Protein AF-A0A0X8X844-F1 (afdb_monomer)

Mean predicted aligned error: 11.06 Å

Organism: Halorhodospira halochloris (NCBI:txid1052)

Foldseek 3Di:
DDDDDDDDDDDDDPVNVVVVVVVVVVVVVVVVVVVVVPPDCVLVVLLVVVVVVVLVVLVQQLVVQQPDDDDWKWKKKAFDPDDQQWGQWIWIATPPPRPHTSDIDGHDPWTKGWHPQVNMWTQHPNQRATDHPDQDWTWIHIPNWIWIQHRGRRDIDTDDPD

Sequence (162 aa):
MVTSPAYKQRGLTLIELIMVMVVIGVLAAISVPFMAGIFGKDSDIQAEQERDRLISHLRIARSHALAQTGGDAGALFVFTGCNGNECSGWEAQNANDGSRNIAKHQLEGLRVQVPSSAQEITFDYPDGSLSGESEDNYEFSIKDRPVCVYSSTGLIRRGPCN

Secondary structure (DSSP, 8-state):
---PPP----PPPHHHHHHHHHHHHHHHHHHHHHHHTTSSSHHHHHHHHHHHHHHHHHHHHHHHHHT--SSS--EEEEEES-BTTEESEEEEEETTTSSSEEEEEE-SS--EE--GGGSEEEEPTTT-PEESS--SPEEEEETTEEEEEETTTTEEEES---

InterPro domains:
  IPR012902 Prokaryotic N-terminal methylation site [PF07963] (8-31)
  IPR012902 Prokaryotic N-terminal methylation site [PS00409] (10-30)
  IPR012902 Prokaryotic N-terminal methylation site [TIGR02532] (9-30)
  IPR045584 Pilin-like [SSF54523] (13-103)

Radius of gyration: 28.37 Å; Cα contacts (8 Å, |Δi|>4): 267; chains: 1; bounding box: 61×78×71 Å

pLDDT: mean 85.15, std 12.02, range [49.06, 96.31]

Nearest PDB structures (foldseek):
  3mh9-assembly2_C  TM=2.366E-01  e=9.015E-01  Mycobacterium tuberculosis H37Rv
  6tm8-assembly1_A  TM=1.841E-01  e=6.040E+00  Equid alphaherpesvirus 4

Structure (mmCIF, N/CA/C/O backbone):
data_AF-A0A0X8X844-F1
#
_entry.id   AF-A0A0X8X844-F1
#
loop_
_atom_site.group_PDB
_atom_site.id
_atom_site.type_symbol
_atom_site.label_atom_id
_atom_site.label_alt_id
_atom_site.label_comp_id
_atom_site.label_asym_id
_atom_site.label_entity_id
_atom_site.label_seq_id
_atom_site.pdbx_PDB_ins_code
_atom_site.Cartn_x
_atom_site.Cartn_y
_atom_site.Cartn_z
_atom_site.occupancy
_atom_site.B_iso_or_equiv
_atom_site.auth_seq_id
_atom_site.auth_comp_id
_atom_site.auth_asym_id
_atom_site.auth_atom_id
_atom_site.pdbx_PDB_model_num
ATOM 1 N N . MET A 1 1 ? -35.529 62.109 46.369 1.00 49.06 1 MET A N 1
ATOM 2 C CA . MET A 1 1 ? -35.962 60.719 46.627 1.00 49.06 1 MET A CA 1
ATOM 3 C C . MET A 1 1 ? -36.227 60.091 45.265 1.00 49.06 1 MET A C 1
ATOM 5 O O . MET A 1 1 ? -37.123 60.558 44.579 1.00 49.06 1 MET A O 1
ATOM 9 N N . VAL A 1 2 ? -35.362 59.184 44.806 1.00 64.06 2 VAL A N 1
ATOM 10 C CA . VAL A 1 2 ? -35.417 58.589 43.457 1.00 64.06 2 VAL A CA 1
ATOM 11 C C . VAL A 1 2 ? -36.079 57.218 43.576 1.00 64.06 2 VAL A C 1
ATOM 13 O O . VAL A 1 2 ? -35.618 56.389 44.355 1.00 64.06 2 VAL A O 1
ATOM 16 N N . THR A 1 3 ? -37.180 56.995 42.862 1.00 65.94 3 THR A N 1
ATOM 17 C CA . THR A 1 3 ? -37.895 55.714 42.813 1.00 65.94 3 THR A CA 1
ATOM 18 C C . THR A 1 3 ? -37.320 54.845 41.696 1.00 65.94 3 THR A C 1
ATOM 20 O O . THR A 1 3 ? -37.456 55.157 40.515 1.00 65.94 3 THR A O 1
ATOM 23 N N . SER A 1 4 ? -36.663 53.745 42.062 1.00 68.00 4 SER A N 1
ATOM 24 C CA . SER A 1 4 ? -36.185 52.741 41.105 1.00 68.00 4 SER A CA 1
ATOM 25 C C . SER A 1 4 ? -37.363 51.940 40.528 1.00 68.00 4 SER A C 1
ATOM 27 O O . SER A 1 4 ? -38.248 51.544 41.292 1.00 68.00 4 SER A O 1
ATOM 29 N N . PRO A 1 5 ? -37.405 51.660 39.211 1.00 66.81 5 PRO A N 1
ATOM 30 C CA . PRO A 1 5 ? -38.461 50.845 38.623 1.00 66.81 5 PRO A CA 1
ATOM 31 C C . PRO A 1 5 ? -38.338 49.383 39.078 1.00 66.81 5 PRO A C 1
ATOM 33 O O . PRO A 1 5 ? -37.262 48.789 39.038 1.00 66.81 5 PRO A O 1
ATOM 36 N N . ALA A 1 6 ? -39.457 48.795 39.505 1.00 65.00 6 ALA A N 1
ATOM 37 C CA . ALA A 1 6 ? -39.537 47.389 39.884 1.00 65.00 6 ALA A CA 1
ATOM 38 C C . ALA A 1 6 ? -39.335 46.491 38.650 1.00 65.00 6 ALA A C 1
ATOM 40 O O . ALA A 1 6 ? -40.134 46.505 37.712 1.00 65.00 6 ALA A O 1
ATOM 41 N N . TYR A 1 7 ? -38.261 45.701 38.649 1.00 67.00 7 TYR A N 1
ATOM 42 C CA . TYR A 1 7 ? -37.972 44.736 37.592 1.00 67.00 7 TYR A CA 1
ATOM 43 C C . TYR A 1 7 ? -38.949 43.556 37.689 1.00 67.00 7 TYR A C 1
ATOM 45 O O . TYR A 1 7 ? -38.918 42.776 38.641 1.00 67.00 7 TYR A O 1
ATOM 53 N N . LYS A 1 8 ? -39.855 43.435 36.713 1.00 72.62 8 LYS A N 1
ATOM 54 C CA . LYS A 1 8 ? -40.863 42.369 36.657 1.00 72.62 8 LYS A CA 1
ATOM 55 C C . LYS A 1 8 ? -40.182 41.042 36.306 1.00 72.62 8 LYS A C 1
ATOM 57 O O . LYS A 1 8 ? -39.935 40.765 3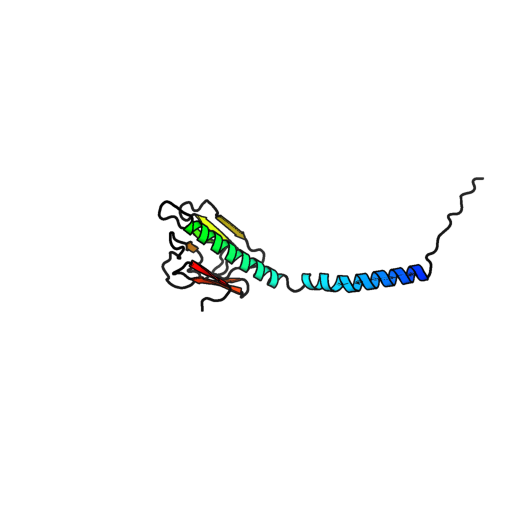5.135 1.00 72.62 8 LYS A O 1
ATOM 62 N N . GLN A 1 9 ? -39.881 40.228 37.316 1.00 74.62 9 GLN A N 1
ATOM 63 C CA . GLN A 1 9 ? -39.372 38.872 37.119 1.00 74.62 9 GLN A CA 1
ATOM 64 C C . GLN A 1 9 ? -40.443 38.021 36.423 1.00 74.62 9 GLN A C 1
ATOM 66 O O . GLN A 1 9 ? -41.531 37.802 36.956 1.00 74.62 9 GLN A O 1
ATOM 71 N N . ARG A 1 10 ? -40.154 37.577 35.196 1.00 77.50 10 ARG A N 1
ATOM 72 C CA . ARG A 1 10 ? -40.967 36.589 34.482 1.00 77.50 10 ARG A CA 1
ATOM 73 C C . ARG A 1 10 ? -40.517 35.206 34.948 1.00 77.50 10 ARG A C 1
ATOM 75 O O . ARG A 1 10 ? -39.391 34.811 34.669 1.00 77.50 10 ARG A O 1
ATOM 82 N N . GLY A 1 11 ? -41.364 34.519 35.712 1.00 78.88 11 GLY A N 1
ATOM 83 C CA . GLY A 1 11 ? -41.142 33.121 36.080 1.00 78.88 11 GLY A CA 1
ATOM 84 C C . GLY A 1 11 ? -41.393 32.200 34.886 1.00 78.88 11 GLY A C 1
ATOM 85 O O . GLY A 1 11 ? -42.271 32.481 34.071 1.00 78.88 11 GLY A O 1
ATOM 86 N N . LEU A 1 12 ? -40.624 31.115 34.796 1.00 80.25 12 LEU A N 1
ATOM 87 C CA . LEU A 1 12 ? -40.869 30.037 33.838 1.00 80.25 12 LEU A CA 1
ATOM 88 C C . LEU A 1 12 ? -42.184 29.343 34.184 1.00 80.25 12 LEU A C 1
ATOM 90 O O . LEU A 1 12 ? -42.475 29.080 35.355 1.00 80.25 12 LEU A O 1
ATOM 94 N N . THR A 1 13 ? -42.984 29.044 33.168 1.00 91.31 13 THR A N 1
ATOM 95 C CA . THR A 1 13 ? -44.222 28.289 33.380 1.00 91.31 13 THR A CA 1
ATOM 96 C C . THR A 1 13 ? -43.917 26.800 33.542 1.00 91.31 13 THR A C 1
ATOM 98 O O . THR A 1 13 ? -42.935 26.285 33.010 1.00 91.31 13 THR A O 1
ATOM 101 N N . LEU A 1 14 ? -44.778 26.074 34.260 1.00 89.88 14 LEU A N 1
ATOM 102 C CA . LEU A 1 14 ? -44.611 24.629 34.461 1.00 89.88 14 LEU A CA 1
ATOM 103 C C . LEU A 1 14 ? -44.562 23.886 33.112 1.00 89.88 14 LEU A C 1
ATOM 105 O O . LEU A 1 14 ? -43.735 23.000 32.910 1.00 89.88 14 LEU A O 1
ATOM 109 N N . ILE A 1 15 ? -45.390 24.309 32.154 1.00 93.31 15 ILE A N 1
ATOM 110 C CA . ILE A 1 15 ? -45.435 23.718 30.813 1.00 93.31 15 ILE A CA 1
ATOM 111 C C . ILE A 1 15 ? -44.167 23.986 29.994 1.00 93.31 15 ILE A C 1
ATOM 113 O O . ILE A 1 15 ? -43.720 23.111 29.258 1.00 93.31 15 ILE A O 1
ATOM 117 N N . GLU A 1 16 ? -43.556 25.157 30.152 1.00 92.12 16 GLU A N 1
ATOM 118 C CA . GLU A 1 16 ? -42.310 25.517 29.473 1.00 92.12 16 GLU A CA 1
ATOM 119 C C . GLU A 1 16 ? -41.158 24.629 29.942 1.00 92.12 16 GLU A C 1
ATOM 121 O O . GLU A 1 16 ? -40.387 24.122 29.130 1.00 92.12 16 GLU A O 1
ATOM 126 N N . LEU A 1 17 ? -41.112 24.329 31.240 1.00 91.50 17 LEU A N 1
ATOM 127 C CA . LEU A 1 17 ? -40.118 23.421 31.800 1.00 91.50 17 LEU A CA 1
ATOM 128 C C . LEU A 1 17 ? -40.313 21.980 31.296 1.00 91.50 17 LEU A C 1
ATOM 130 O O . LEU A 1 17 ? -39.339 21.326 30.921 1.00 91.50 17 LEU A O 1
ATOM 134 N N . ILE A 1 18 ? -41.561 21.509 31.197 1.00 93.69 18 ILE A N 1
ATOM 135 C CA . ILE A 1 18 ? -41.867 20.186 30.628 1.00 93.69 18 ILE A CA 1
ATOM 136 C C . ILE A 1 18 ? -41.463 20.119 29.150 1.00 93.69 18 ILE A C 1
ATOM 138 O O . ILE A 1 18 ? -40.823 19.155 28.735 1.00 93.69 18 ILE A O 1
ATOM 142 N N . MET A 1 19 ? -41.789 21.139 28.35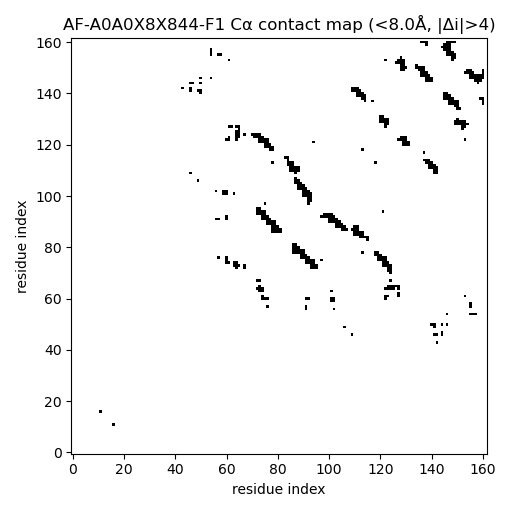3 1.00 93.94 19 MET A N 1
ATOM 143 C CA . MET A 1 19 ? -41.449 21.164 26.930 1.00 93.94 19 MET A CA 1
ATOM 144 C C . MET A 1 19 ? -39.931 21.124 26.710 1.00 93.94 19 MET A C 1
ATOM 146 O O . MET A 1 19 ? -39.459 20.382 25.851 1.00 93.94 19 MET A O 1
ATOM 150 N N . VAL A 1 20 ? -39.156 21.861 27.509 1.00 95.00 20 VAL A N 1
ATOM 151 C CA . VAL A 1 20 ? -37.688 21.851 27.429 1.00 95.00 20 VAL A CA 1
ATOM 152 C C . VAL A 1 20 ? -37.125 20.468 27.752 1.00 95.00 20 VAL A C 1
ATOM 154 O O . VAL A 1 20 ? -36.258 19.983 27.027 1.00 95.00 20 VAL A O 1
ATOM 157 N N . MET A 1 21 ? -37.642 19.792 28.781 1.00 92.88 21 MET A N 1
ATOM 158 C CA . MET A 1 21 ? -37.221 18.424 29.105 1.00 92.88 21 MET A CA 1
ATOM 159 C C . MET A 1 21 ? -37.547 17.438 27.979 1.00 92.88 21 MET A C 1
ATOM 161 O O . MET A 1 21 ? -36.726 16.576 27.672 1.00 92.88 21 MET A O 1
ATOM 165 N N . VAL A 1 22 ? -38.701 17.591 27.321 1.00 96.00 22 VAL A N 1
ATOM 166 C CA . VAL A 1 22 ? -39.069 16.779 26.151 1.00 96.00 22 VAL A CA 1
ATOM 167 C C . VAL A 1 22 ? -38.100 17.022 24.994 1.00 96.00 22 VAL A C 1
ATOM 169 O O . VAL A 1 22 ? -37.589 16.064 24.417 1.00 96.00 22 VAL A O 1
ATOM 172 N N . VAL A 1 23 ? -37.792 18.283 24.678 1.00 95.56 23 VAL A N 1
ATOM 173 C CA . VAL A 1 23 ? -36.851 18.624 23.600 1.00 95.56 23 VAL A CA 1
ATOM 174 C C . VAL A 1 23 ? -35.451 18.087 23.905 1.00 95.56 23 VAL A C 1
ATOM 176 O O . VAL A 1 23 ? -34.851 17.443 23.047 1.00 95.56 23 VAL A O 1
ATOM 179 N N . ILE A 1 24 ? -34.944 18.271 25.130 1.00 94.75 24 ILE A N 1
ATOM 180 C CA . ILE A 1 24 ? -33.638 17.734 25.541 1.00 94.75 24 ILE A CA 1
ATOM 181 C C . ILE A 1 24 ? -33.640 16.200 25.486 1.00 94.75 24 ILE A C 1
ATOM 183 O O . ILE A 1 24 ? -32.662 15.620 25.027 1.00 94.75 24 ILE A O 1
ATOM 187 N N . GLY A 1 25 ? -34.731 15.535 25.878 1.00 93.69 25 GLY A N 1
ATOM 188 C CA . GLY A 1 25 ? -34.859 14.077 25.799 1.00 93.69 25 GLY A CA 1
ATOM 189 C C . GLY A 1 25 ? -34.788 13.541 24.366 1.00 93.69 25 GLY A C 1
ATOM 190 O O . GLY A 1 25 ? -34.073 12.575 24.103 1.00 93.69 25 GLY A O 1
ATOM 191 N N . VAL A 1 26 ? -35.463 14.202 23.419 1.00 93.25 26 VAL A N 1
ATOM 192 C CA . VAL A 1 26 ? -35.393 13.842 21.991 1.00 93.25 26 VAL A CA 1
ATOM 193 C C . VAL A 1 26 ? -33.989 14.089 21.433 1.00 93.25 26 VAL A C 1
ATOM 195 O O . VAL A 1 26 ? -33.438 13.225 20.750 1.00 93.25 26 VAL A O 1
ATOM 198 N N . LEU A 1 27 ? -33.375 15.232 21.755 1.00 92.31 27 LEU A N 1
ATOM 199 C CA . LEU A 1 27 ? -32.014 15.550 21.312 1.00 92.31 27 LEU A CA 1
ATOM 200 C C . LEU A 1 27 ? -30.982 14.569 21.885 1.00 92.31 27 LEU A C 1
ATO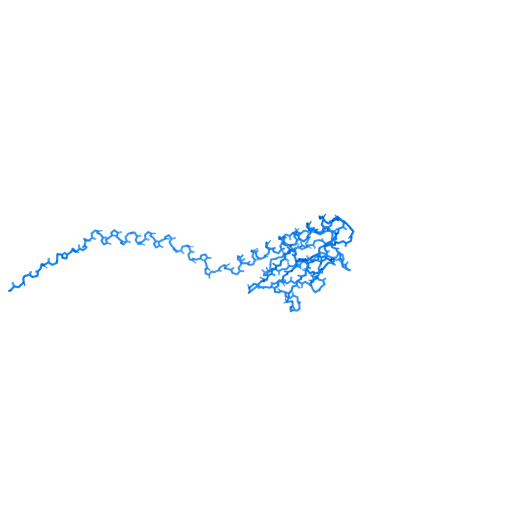M 202 O O . LEU A 1 27 ? -30.094 14.123 21.156 1.00 92.31 27 LEU A O 1
ATOM 206 N N . ALA A 1 28 ? -31.116 14.188 23.157 1.00 88.62 28 ALA A N 1
ATOM 207 C CA . ALA A 1 28 ? -30.251 13.213 23.814 1.00 88.62 28 ALA A CA 1
ATOM 208 C C . ALA A 1 28 ? -30.355 11.827 23.158 1.00 88.62 28 ALA A C 1
ATOM 210 O O . ALA A 1 28 ? -29.339 11.183 22.916 1.00 88.62 28 ALA A O 1
ATOM 211 N N . ALA A 1 29 ? -31.564 11.388 22.792 1.00 87.19 29 ALA A N 1
ATOM 212 C CA . ALA A 1 29 ? -31.767 10.096 22.138 1.00 87.19 29 ALA A CA 1
ATOM 213 C C . ALA A 1 29 ? -31.065 9.994 20.766 1.00 87.19 29 ALA A C 1
ATOM 215 O O . ALA A 1 29 ? -30.554 8.931 20.416 1.00 87.19 29 ALA A O 1
ATOM 216 N N . ILE A 1 30 ? -31.000 11.092 20.003 1.00 85.94 30 ILE A N 1
ATOM 217 C CA . ILE A 1 30 ? -30.377 11.122 18.665 1.00 85.94 30 ILE A CA 1
ATOM 218 C C . ILE A 1 30 ? -28.850 11.296 18.743 1.00 85.94 30 ILE A C 1
ATOM 220 O O . ILE A 1 30 ? -28.124 10.831 17.866 1.00 85.94 30 ILE A O 1
ATOM 224 N N . SER A 1 31 ? -28.337 11.946 19.788 1.00 77.94 31 SER A N 1
ATOM 225 C CA . SER A 1 31 ? -26.908 12.282 19.898 1.00 77.94 31 SER A CA 1
ATOM 226 C C . SER A 1 31 ? -26.017 11.126 20.381 1.00 77.94 31 SER A C 1
ATOM 228 O O . SER A 1 31 ? -24.827 11.111 20.069 1.00 77.94 31 SER A O 1
ATOM 230 N N . VAL A 1 32 ? -26.571 10.116 21.062 1.00 67.88 32 VAL A N 1
ATOM 231 C CA . VAL A 1 32 ? -25.823 8.934 21.545 1.00 67.88 32 VAL A CA 1
ATOM 232 C C . VAL A 1 32 ? -25.184 8.079 20.430 1.00 67.88 32 VAL A C 1
ATOM 234 O O . VAL A 1 32 ? -23.982 7.809 20.526 1.00 67.88 32 VAL A O 1
ATOM 237 N N . PRO A 1 33 ? -25.888 7.649 19.357 1.00 65.38 33 PRO A N 1
ATOM 238 C CA . PRO A 1 33 ? -25.274 6.815 18.315 1.00 65.38 33 PRO A CA 1
ATOM 239 C C . PRO A 1 33 ? -24.142 7.525 17.557 1.00 65.38 33 PRO A C 1
ATOM 241 O O . PRO A 1 33 ? -23.249 6.861 17.034 1.00 65.38 33 PRO A O 1
ATOM 244 N N . PHE A 1 34 ? -24.140 8.862 17.539 1.00 61.69 34 PHE A N 1
ATOM 245 C CA . PHE A 1 34 ? -23.112 9.667 16.877 1.00 61.69 34 PHE A CA 1
ATOM 246 C C . PHE A 1 34 ? -21.753 9.589 17.590 1.00 61.69 34 PHE A C 1
ATOM 248 O O . PHE A 1 34 ? -20.713 9.588 16.939 1.00 61.69 34 PHE A O 1
ATOM 255 N N . MET A 1 35 ? -21.747 9.473 18.922 1.00 60.22 35 MET A N 1
ATOM 256 C CA . MET A 1 35 ? -20.511 9.373 19.707 1.00 60.22 35 MET A CA 1
ATOM 257 C C . MET A 1 35 ? -19.974 7.937 19.765 1.00 60.22 35 MET A C 1
ATOM 259 O O . MET A 1 35 ? -18.765 7.730 19.725 1.00 60.22 35 MET A O 1
ATOM 263 N N . ALA A 1 36 ? -20.846 6.926 19.795 1.00 56.25 36 ALA A N 1
ATOM 264 C CA . ALA A 1 36 ? -20.431 5.520 19.855 1.00 56.25 36 ALA A CA 1
ATOM 265 C C . ALA A 1 36 ? -19.628 5.056 18.619 1.00 56.25 36 ALA A C 1
ATOM 267 O O . ALA A 1 36 ? -18.812 4.141 18.724 1.00 56.25 36 ALA A O 1
ATOM 268 N N . GLY A 1 37 ? -19.818 5.700 17.461 1.00 54.28 37 GLY A N 1
ATOM 269 C CA . GLY A 1 37 ? -19.013 5.455 16.260 1.00 54.28 37 GLY A CA 1
ATOM 270 C C . GLY A 1 37 ? -17.571 5.973 16.343 1.00 54.28 37 GLY A C 1
ATOM 271 O O . GLY A 1 37 ? -16.720 5.453 15.631 1.00 54.28 37 GLY A O 1
ATOM 272 N N . ILE A 1 38 ? -17.294 6.943 17.224 1.00 57.25 38 ILE A N 1
ATOM 273 C CA . ILE A 1 38 ? -16.003 7.646 17.332 1.00 57.25 38 ILE A CA 1
ATOM 274 C C . ILE A 1 38 ? -15.043 6.938 18.305 1.00 57.25 38 ILE A C 1
ATOM 276 O O . ILE A 1 38 ? -13.838 6.980 18.128 1.00 57.25 38 ILE A O 1
ATOM 280 N N . PHE A 1 39 ? -15.537 6.245 19.337 1.00 57.06 39 PHE A N 1
ATOM 281 C CA . PHE A 1 39 ? -14.669 5.817 20.450 1.00 57.06 39 PHE A CA 1
ATOM 282 C C . PHE A 1 39 ? -14.182 4.356 20.422 1.00 57.06 39 PHE A C 1
ATOM 284 O O . PHE A 1 39 ? -13.430 3.965 21.311 1.00 57.06 39 PHE A O 1
ATOM 291 N N . GLY A 1 40 ? -14.577 3.526 19.446 1.00 53.56 40 GLY A N 1
ATOM 292 C CA . GLY A 1 40 ? -14.308 2.073 19.511 1.00 53.56 40 GLY A CA 1
ATOM 293 C C . GLY A 1 40 ? -13.823 1.377 18.237 1.00 53.56 40 GLY A C 1
ATOM 294 O O . GLY A 1 40 ? -13.440 0.212 18.303 1.00 53.56 40 GLY A O 1
ATOM 295 N N . LYS A 1 41 ? -13.841 2.046 17.079 1.00 58.84 41 LYS A N 1
ATOM 296 C CA . LYS A 1 41 ? -13.522 1.438 15.769 1.00 58.84 41 LYS A CA 1
ATOM 297 C C . LYS A 1 41 ? -12.466 2.188 14.963 1.00 58.84 41 LYS A C 1
ATOM 299 O O . LYS A 1 41 ? -12.132 1.760 13.860 1.00 58.84 41 LYS A O 1
ATOM 304 N N . ASP A 1 42 ? -11.905 3.250 15.529 1.00 68.62 42 ASP A N 1
ATOM 305 C CA . ASP A 1 42 ? -10.983 4.143 14.833 1.00 68.62 42 ASP A CA 1
ATOM 306 C C . ASP A 1 42 ? -9.797 3.401 14.224 1.00 68.62 42 ASP A C 1
ATOM 308 O O . ASP A 1 42 ? -9.544 3.542 13.035 1.00 68.62 42 ASP A O 1
ATOM 312 N N . SER A 1 43 ? -9.134 2.515 14.971 1.00 76.88 43 SER A N 1
ATOM 313 C CA . SER A 1 43 ? -7.967 1.797 14.440 1.00 76.88 43 SER A CA 1
ATOM 314 C C . SER A 1 43 ? -8.306 0.799 13.331 1.00 76.88 43 SER A C 1
ATOM 316 O O . SER A 1 43 ? -7.414 0.354 12.617 1.00 76.88 43 SER A O 1
ATOM 318 N N . ASP A 1 44 ? -9.558 0.353 13.222 1.00 84.00 44 ASP A N 1
ATOM 319 C CA . ASP A 1 44 ? -9.983 -0.604 12.198 1.00 84.00 44 ASP A CA 1
ATOM 320 C C . ASP A 1 44 ? -10.415 0.105 10.912 1.00 84.00 44 ASP A C 1
ATOM 322 O O . ASP A 1 44 ? -9.994 -0.269 9.819 1.00 84.00 44 ASP A O 1
ATOM 326 N N . ILE A 1 45 ? -11.168 1.197 11.063 1.00 85.31 45 ILE A N 1
ATOM 327 C CA . ILE A 1 45 ? -11.537 2.092 9.962 1.00 85.31 45 ILE A CA 1
ATOM 328 C C . ILE A 1 45 ? -10.286 2.753 9.377 1.00 85.31 45 ILE A C 1
ATOM 330 O O . ILE A 1 45 ? -10.143 2.815 8.158 1.00 85.31 45 ILE A O 1
ATOM 334 N N . GLN A 1 46 ? -9.356 3.200 10.226 1.00 88.31 46 GLN A N 1
ATOM 335 C CA . GLN A 1 46 ? -8.074 3.745 9.780 1.00 88.31 46 GLN A CA 1
ATOM 336 C C . GLN A 1 46 ? -7.281 2.698 8.997 1.00 88.31 46 GLN A C 1
ATOM 338 O O . GLN A 1 46 ? -6.873 2.975 7.877 1.00 88.31 46 GLN A O 1
ATOM 343 N N . ALA A 1 47 ? -7.140 1.468 9.505 1.00 90.31 47 ALA A N 1
ATOM 344 C CA . ALA A 1 47 ? -6.439 0.407 8.777 1.00 90.31 47 ALA A CA 1
ATOM 345 C C . ALA A 1 47 ? -7.067 0.108 7.403 1.00 90.31 47 ALA A C 1
ATOM 347 O O . ALA A 1 47 ? -6.354 -0.141 6.431 1.00 90.31 47 ALA A O 1
ATOM 348 N N . GLU A 1 48 ? -8.396 0.167 7.291 1.00 91.19 48 GLU A N 1
ATOM 349 C CA . GLU A 1 48 ? -9.095 0.021 6.014 1.00 91.19 48 GLU A CA 1
ATOM 350 C C . GLU A 1 48 ? -8.804 1.167 5.038 1.00 91.19 48 GLU A C 1
ATOM 352 O O . GLU A 1 48 ? -8.507 0.918 3.866 1.00 91.19 48 GLU A O 1
ATOM 357 N N . GLN A 1 49 ? -8.851 2.408 5.523 1.00 92.12 49 GLN A N 1
ATOM 358 C CA . GLN A 1 49 ? -8.522 3.589 4.727 1.00 92.12 49 GLN A CA 1
ATOM 359 C C . GLN A 1 49 ? -7.068 3.552 4.255 1.00 92.12 49 GLN A C 1
ATOM 361 O O . GLN A 1 49 ? -6.796 3.834 3.089 1.00 92.12 49 GLN A O 1
ATOM 366 N N . GLU A 1 50 ? -6.146 3.148 5.127 1.00 93.75 50 GLU A N 1
ATOM 367 C CA . GLU A 1 50 ? -4.727 3.038 4.799 1.00 93.75 50 GLU A CA 1
ATOM 368 C C . GLU A 1 50 ? -4.447 1.923 3.790 1.00 93.75 50 GLU A C 1
ATOM 370 O O . GLU A 1 50 ? -3.679 2.121 2.848 1.00 93.75 50 GLU A O 1
ATOM 375 N N . ARG A 1 51 ? -5.140 0.782 3.892 1.00 94.75 51 ARG A N 1
ATOM 376 C CA . ARG A 1 51 ? -5.076 -0.276 2.871 1.00 94.75 51 ARG A CA 1
ATOM 377 C C . ARG A 1 51 ? -5.547 0.236 1.512 1.00 94.75 51 ARG A C 1
ATOM 379 O O . ARG A 1 51 ? -4.923 -0.031 0.487 1.00 94.75 51 ARG A O 1
ATOM 386 N N . ASP A 1 52 ? -6.663 0.956 1.485 1.00 94.88 52 ASP A N 1
ATOM 387 C CA . ASP A 1 52 ? -7.209 1.486 0.238 1.00 94.88 52 ASP A CA 1
ATOM 388 C C . ASP A 1 52 ? -6.312 2.581 -0.365 1.00 94.88 52 ASP A C 1
ATOM 390 O O . ASP A 1 52 ? -6.147 2.629 -1.588 1.00 94.88 52 ASP A O 1
ATOM 394 N N . ARG A 1 53 ? -5.656 3.397 0.473 1.00 95.31 53 ARG A N 1
ATOM 395 C CA . ARG A 1 53 ? -4.604 4.335 0.048 1.00 95.31 53 ARG A CA 1
ATOM 396 C C . ARG A 1 53 ? -3.398 3.611 -0.540 1.00 95.31 53 ARG A C 1
ATOM 398 O O . ARG A 1 53 ? -2.954 3.993 -1.622 1.00 95.31 53 ARG A O 1
ATOM 405 N N . LEU A 1 54 ? -2.915 2.551 0.111 1.00 95.62 54 LEU A N 1
ATOM 406 C CA . LEU A 1 54 ? -1.810 1.730 -0.389 1.00 95.62 54 LEU A CA 1
ATOM 407 C C . LEU A 1 54 ? -2.124 1.185 -1.789 1.00 95.62 54 LEU A C 1
ATOM 409 O O . LEU A 1 54 ? -1.350 1.382 -2.722 1.00 95.62 54 LEU A O 1
ATOM 413 N N . ILE A 1 55 ? -3.303 0.584 -1.969 1.00 96.31 55 ILE A N 1
ATOM 414 C CA . ILE A 1 55 ? -3.754 0.070 -3.272 1.00 96.31 55 ILE A CA 1
ATOM 415 C C . ILE A 1 55 ? -3.837 1.185 -4.317 1.00 96.31 55 ILE A C 1
ATOM 417 O O . ILE A 1 55 ? -3.451 0.982 -5.468 1.00 96.31 55 ILE A O 1
ATOM 421 N N . SER A 1 56 ? -4.353 2.354 -3.934 1.00 96.31 56 SER A N 1
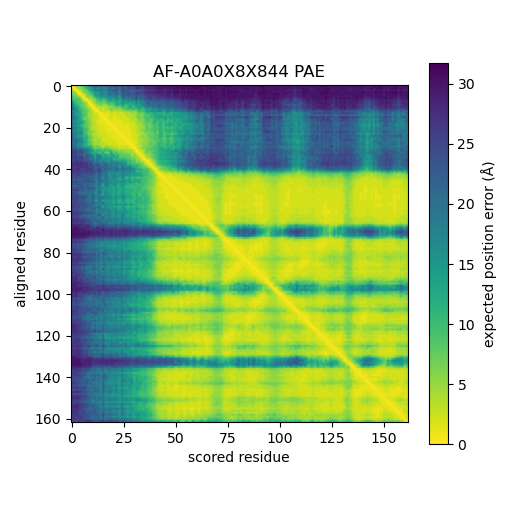ATOM 422 C CA . SER A 1 56 ? -4.424 3.515 -4.820 1.00 96.31 56 SER A CA 1
ATOM 423 C C . SER A 1 56 ? -3.029 3.942 -5.288 1.00 96.31 56 SER A C 1
ATOM 425 O O . SER A 1 56 ? -2.806 4.080 -6.488 1.00 96.31 56 SER A O 1
ATOM 427 N N . HIS A 1 57 ? -2.062 4.064 -4.372 1.00 95.75 57 HIS A N 1
ATOM 428 C CA . HIS A 1 57 ? -0.694 4.479 -4.701 1.00 95.75 57 HIS A CA 1
ATOM 429 C C . HIS A 1 57 ? 0.051 3.432 -5.537 1.00 95.75 57 HIS A C 1
ATOM 431 O O . HIS A 1 57 ? 0.736 3.805 -6.486 1.00 95.75 57 HIS A O 1
ATOM 437 N N . LEU A 1 58 ? -0.140 2.137 -5.265 1.00 95.19 58 LEU A N 1
ATOM 438 C CA . LEU A 1 58 ? 0.392 1.057 -6.106 1.00 95.19 58 LEU A CA 1
ATOM 439 C C . LEU A 1 58 ? -0.149 1.146 -7.540 1.00 95.19 58 LEU A C 1
ATOM 441 O O . LEU A 1 58 ? 0.594 1.008 -8.508 1.00 95.19 58 LEU A O 1
ATOM 445 N N . ARG A 1 59 ? -1.448 1.430 -7.698 1.00 95.06 59 ARG A N 1
ATOM 446 C CA . ARG A 1 59 ? -2.063 1.608 -9.023 1.00 95.06 59 ARG A CA 1
ATOM 447 C C . ARG A 1 59 ? -1.565 2.862 -9.722 1.00 95.06 59 ARG A C 1
ATOM 449 O O . ARG A 1 59 ? -1.364 2.819 -10.931 1.00 95.06 59 ARG A O 1
ATOM 456 N N . ILE A 1 60 ? -1.360 3.950 -8.982 1.00 93.56 60 ILE A N 1
ATOM 457 C CA . ILE A 1 60 ? -0.766 5.179 -9.511 1.00 93.56 60 ILE A CA 1
ATOM 458 C C . ILE A 1 60 ? 0.651 4.887 -10.018 1.00 93.56 60 ILE A C 1
ATOM 460 O O . ILE A 1 60 ? 0.937 5.208 -11.169 1.00 93.56 60 ILE A O 1
ATOM 464 N N . ALA A 1 61 ? 1.492 4.214 -9.226 1.00 93.12 61 ALA A N 1
ATOM 465 C CA . ALA A 1 61 ? 2.841 3.818 -9.629 1.00 93.12 61 ALA A CA 1
ATOM 466 C C . ALA A 1 61 ? 2.815 2.969 -10.907 1.00 93.12 61 ALA A C 1
ATOM 468 O O . ALA A 1 61 ? 3.422 3.341 -11.908 1.00 93.12 61 ALA A O 1
ATOM 469 N N . ARG A 1 62 ? 2.006 1.904 -10.940 1.00 92.44 62 ARG A N 1
ATOM 470 C CA . ARG A 1 62 ? 1.846 1.079 -12.144 1.00 92.44 62 ARG A CA 1
ATOM 471 C C . ARG A 1 62 ? 1.356 1.880 -13.350 1.00 92.44 62 ARG A C 1
ATOM 473 O O . ARG A 1 62 ? 1.889 1.735 -14.442 1.00 92.44 62 ARG A O 1
ATOM 480 N N . SER A 1 63 ? 0.356 2.745 -13.175 1.00 91.81 63 SER A N 1
ATOM 481 C CA . SER A 1 63 ? -0.151 3.589 -14.267 1.00 91.81 63 SER A CA 1
ATOM 482 C C . SER A 1 63 ? 0.915 4.547 -14.795 1.00 91.81 63 SER A C 1
ATOM 484 O O . SER A 1 63 ? 0.974 4.795 -15.996 1.00 91.81 63 SER A O 1
ATOM 486 N N . HIS A 1 64 ? 1.787 5.037 -13.912 1.00 89.88 64 HIS A N 1
ATOM 487 C CA . HIS A 1 64 ? 2.909 5.881 -14.281 1.00 89.88 64 HIS A CA 1
ATOM 488 C C . HIS A 1 64 ? 3.959 5.093 -15.072 1.00 89.88 64 HIS A C 1
ATOM 490 O O . HIS A 1 64 ? 4.460 5.606 -16.066 1.00 89.88 64 HIS A O 1
ATOM 496 N N . ALA A 1 65 ? 4.261 3.846 -14.690 1.00 90.31 65 ALA A N 1
ATOM 497 C CA . ALA A 1 65 ? 5.127 2.963 -15.475 1.00 90.31 65 ALA A CA 1
ATOM 498 C C . ALA A 1 65 ? 4.578 2.756 -16.896 1.00 90.31 65 ALA A C 1
ATOM 500 O O . ALA A 1 65 ? 5.286 2.982 -17.870 1.00 90.31 65 ALA A O 1
ATOM 501 N N . LEU A 1 66 ? 3.284 2.442 -17.022 1.00 89.56 66 LEU A N 1
ATOM 502 C CA . LEU A 1 66 ? 2.619 2.209 -18.311 1.00 89.56 66 LEU A CA 1
ATOM 503 C C . LEU A 1 66 ? 2.545 3.454 -19.211 1.00 89.56 66 LEU A C 1
ATOM 505 O O . LEU A 1 66 ? 2.495 3.333 -20.432 1.00 89.56 66 LEU A O 1
ATOM 509 N N . ALA A 1 67 ? 2.499 4.650 -18.621 1.00 87.88 67 ALA A N 1
ATOM 510 C CA . ALA A 1 67 ? 2.390 5.907 -19.359 1.00 87.88 67 ALA A CA 1
ATOM 511 C C . ALA A 1 67 ? 3.738 6.430 -19.890 1.00 87.88 67 ALA A C 1
ATOM 513 O O . ALA A 1 67 ? 3.757 7.431 -20.610 1.00 87.88 67 ALA A O 1
ATOM 514 N N . GLN A 1 68 ? 4.864 5.802 -19.534 1.00 80.94 68 GLN A N 1
ATOM 515 C CA . GLN A 1 68 ? 6.183 6.268 -19.955 1.00 80.94 68 GLN A CA 1
ATOM 516 C C . GLN A 1 68 ? 6.470 5.906 -21.415 1.00 80.94 68 GLN A C 1
ATOM 518 O O . GLN A 1 68 ? 6.470 4.752 -21.815 1.00 80.94 68 GLN A O 1
ATOM 523 N N . THR A 1 69 ? 6.761 6.917 -22.231 1.00 68.19 69 THR A N 1
ATOM 524 C CA . THR A 1 69 ? 7.184 6.759 -23.628 1.00 68.19 69 THR A CA 1
ATOM 525 C C . THR A 1 69 ? 8.640 7.200 -23.749 1.00 68.19 69 THR A C 1
ATOM 527 O O . THR A 1 69 ? 8.901 8.402 -23.716 1.00 68.19 69 THR A O 1
ATOM 530 N N . GLY A 1 70 ? 9.598 6.273 -23.866 1.00 63.00 70 GLY A N 1
ATOM 531 C CA . GLY A 1 70 ? 11.002 6.683 -24.056 1.00 63.00 70 GLY A CA 1
ATOM 532 C C . GLY A 1 70 ? 12.124 5.704 -23.706 1.00 63.00 70 GLY A C 1
ATOM 533 O O . GLY A 1 70 ? 13.273 6.066 -23.928 1.00 63.00 70 GLY A O 1
ATOM 534 N N . GLY A 1 71 ? 11.829 4.492 -23.228 1.00 59.62 71 GLY A N 1
ATOM 535 C CA . GLY A 1 71 ? 12.848 3.483 -22.910 1.00 59.62 71 GLY A CA 1
ATOM 536 C C . GLY A 1 71 ? 13.110 3.358 -21.407 1.00 59.62 71 GLY A C 1
ATOM 537 O O . GLY A 1 71 ? 13.345 4.351 -20.722 1.00 59.62 71 GLY A O 1
ATOM 538 N N . ASP A 1 72 ? 12.999 2.117 -20.934 1.00 58.34 72 ASP A N 1
ATOM 539 C CA . ASP A 1 72 ? 13.477 1.513 -19.675 1.00 58.34 72 ASP A CA 1
ATOM 540 C C . ASP A 1 72 ? 13.036 2.125 -18.336 1.00 58.34 72 ASP A C 1
ATOM 542 O O . ASP A 1 72 ? 13.400 1.644 -17.267 1.00 58.34 72 ASP A O 1
ATOM 546 N N . ALA A 1 73 ? 12.200 3.154 -18.370 1.00 66.50 73 ALA A N 1
ATOM 547 C CA . ALA A 1 73 ? 11.787 3.878 -17.184 1.00 66.50 73 ALA A CA 1
ATOM 548 C C . ALA A 1 73 ? 10.542 3.250 -16.537 1.00 66.50 73 ALA A C 1
ATOM 550 O O . ALA A 1 73 ? 9.408 3.526 -16.932 1.00 66.50 73 ALA A O 1
ATOM 551 N N . GLY A 1 74 ? 10.749 2.403 -15.533 1.00 83.38 74 GLY A N 1
ATOM 552 C CA . GLY A 1 74 ? 9.678 1.896 -14.679 1.00 83.38 74 GLY A CA 1
ATOM 553 C C . GLY A 1 74 ? 9.139 2.933 -13.683 1.00 83.38 74 GLY A C 1
ATOM 554 O O . GLY A 1 74 ? 9.518 4.112 -13.677 1.00 83.38 74 GLY A O 1
ATOM 555 N N . ALA A 1 75 ? 8.247 2.495 -12.801 1.00 90.62 75 ALA A N 1
ATOM 556 C CA . ALA A 1 75 ? 7.884 3.221 -11.588 1.00 90.62 75 ALA A CA 1
ATOM 557 C C . ALA A 1 75 ? 8.325 2.416 -10.372 1.00 90.62 75 ALA A C 1
ATOM 559 O O . ALA A 1 75 ? 7.869 1.298 -10.152 1.00 90.62 75 ALA A O 1
ATOM 560 N N . LEU A 1 76 ? 9.195 3.014 -9.579 1.00 91.06 76 LEU A N 1
ATOM 561 C CA . LEU A 1 76 ? 9.769 2.422 -8.389 1.00 91.06 76 LEU A CA 1
ATOM 562 C C . LEU A 1 76 ? 8.862 2.721 -7.188 1.00 91.06 76 LEU A C 1
ATOM 564 O O . LEU A 1 76 ? 8.476 3.866 -6.965 1.00 91.06 76 LEU A O 1
ATOM 568 N N . PHE A 1 77 ? 8.495 1.699 -6.427 1.00 93.19 77 PHE A N 1
ATOM 569 C CA . PHE A 1 77 ? 7.685 1.791 -5.221 1.00 93.19 77 PHE A CA 1
ATOM 570 C C . PHE A 1 77 ? 8.488 1.262 -4.032 1.00 93.19 77 PHE A C 1
ATOM 572 O O . PHE A 1 77 ? 8.854 0.090 -3.982 1.00 93.19 77 PHE A O 1
ATOM 579 N N . VAL A 1 78 ? 8.755 2.139 -3.071 1.00 92.88 78 VAL A N 1
ATOM 580 C CA . VAL A 1 78 ? 9.649 1.899 -1.939 1.00 92.88 78 VAL A CA 1
ATOM 581 C C . VAL A 1 78 ? 8.869 2.039 -0.643 1.00 92.88 78 VAL A C 1
ATOM 583 O O . VAL A 1 78 ? 8.169 3.030 -0.427 1.00 92.88 78 VAL A O 1
ATOM 586 N N . PHE A 1 79 ? 9.012 1.077 0.258 1.00 94.69 79 PHE A N 1
ATOM 587 C CA . PHE A 1 79 ? 8.530 1.204 1.625 1.00 94.69 79 PHE A CA 1
ATOM 588 C C . PHE A 1 79 ? 9.565 1.920 2.495 1.00 94.69 79 PHE A C 1
ATOM 590 O O . PHE A 1 79 ? 10.764 1.662 2.421 1.00 94.69 79 PHE A O 1
ATOM 597 N N . THR A 1 80 ? 9.108 2.844 3.338 1.00 94.12 80 THR A N 1
ATOM 598 C CA . THR A 1 80 ? 9.977 3.749 4.099 1.00 94.12 80 THR A CA 1
ATOM 599 C C . THR A 1 80 ? 9.872 3.511 5.605 1.00 94.12 80 THR A C 1
ATOM 601 O O . THR A 1 80 ? 8.873 3.000 6.123 1.00 94.12 80 THR A O 1
ATOM 604 N N . GLY A 1 81 ? 10.941 3.853 6.334 1.00 93.38 81 GLY A N 1
ATOM 605 C CA . GLY A 1 81 ? 10.994 3.728 7.796 1.00 93.38 81 GLY A CA 1
ATOM 606 C C . GLY A 1 81 ? 10.810 2.294 8.308 1.00 93.38 81 GLY A C 1
ATOM 607 O O . GLY A 1 81 ? 10.180 2.081 9.350 1.00 93.38 81 GLY A O 1
ATOM 608 N N . CYS A 1 82 ? 11.316 1.318 7.553 1.00 93.81 82 CYS A N 1
ATOM 609 C CA . CYS A 1 82 ? 11.216 -0.100 7.868 1.00 93.81 82 CYS A CA 1
ATOM 610 C C . CYS A 1 82 ? 12.113 -0.492 9.048 1.00 93.81 82 CYS A C 1
ATOM 612 O O . CYS A 1 82 ? 13.312 -0.228 9.051 1.00 93.81 82 CYS A O 1
ATOM 614 N N . ASN A 1 83 ? 11.521 -1.172 10.030 1.00 92.62 83 ASN A N 1
ATOM 615 C CA . ASN A 1 83 ? 12.220 -1.868 11.105 1.00 92.62 83 ASN A CA 1
ATOM 616 C C . ASN A 1 83 ? 11.975 -3.369 10.908 1.00 92.62 83 ASN A C 1
ATOM 618 O O . ASN A 1 83 ? 10.935 -3.890 11.311 1.00 92.62 83 ASN A O 1
ATOM 622 N N . GLY A 1 84 ? 12.892 -4.055 10.223 1.00 92.06 84 GLY A N 1
ATOM 623 C CA . GLY A 1 84 ? 12.643 -5.417 9.744 1.00 92.06 84 GLY A CA 1
ATOM 624 C C . GLY A 1 84 ? 11.523 -5.427 8.701 1.00 92.06 84 GLY A C 1
ATOM 625 O O . GLY A 1 84 ? 11.581 -4.673 7.734 1.00 92.06 84 GLY A O 1
ATOM 626 N N . ASN A 1 85 ? 10.487 -6.234 8.925 1.00 93.31 85 ASN A N 1
ATOM 627 C CA . ASN A 1 85 ? 9.355 -6.366 8.003 1.00 93.31 85 ASN A CA 1
ATOM 628 C C . ASN A 1 85 ? 8.260 -5.312 8.229 1.00 93.31 85 ASN A C 1
ATOM 630 O O . ASN A 1 85 ? 7.209 -5.401 7.614 1.00 93.31 85 ASN A O 1
ATOM 634 N N . GLU A 1 86 ? 8.449 -4.335 9.121 1.00 94.12 86 GLU A N 1
ATOM 635 C CA . GLU A 1 86 ? 7.414 -3.347 9.441 1.00 94.12 86 GLU A CA 1
ATOM 636 C C . GLU A 1 86 ? 7.808 -1.926 9.040 1.00 94.12 86 GLU A C 1
ATOM 638 O O . GLU A 1 86 ? 8.652 -1.288 9.682 1.00 94.12 86 GLU A O 1
ATOM 643 N N . CYS A 1 87 ? 7.121 -1.382 8.044 1.00 95.56 87 CYS A N 1
ATOM 644 C CA . CYS A 1 87 ? 7.390 -0.071 7.467 1.00 95.56 87 CYS A CA 1
ATOM 645 C C . CYS A 1 87 ? 6.372 0.976 7.926 1.00 95.56 87 CYS A C 1
ATOM 647 O O . CYS A 1 87 ? 5.203 0.670 8.168 1.00 95.56 87 CYS A O 1
ATOM 649 N N . SER A 1 88 ? 6.832 2.218 8.089 1.00 95.31 88 SER A N 1
ATOM 650 C CA . SER A 1 88 ? 6.014 3.338 8.568 1.00 95.31 88 SER A CA 1
ATOM 651 C C . SER A 1 88 ? 5.466 4.212 7.440 1.00 95.31 88 SER A C 1
ATOM 653 O O . SER A 1 88 ? 4.718 5.147 7.706 1.00 95.31 88 SER A O 1
ATOM 655 N N . GLY A 1 89 ? 5.789 3.914 6.186 1.00 95.06 89 GLY A N 1
ATOM 656 C CA . GLY A 1 89 ? 5.273 4.640 5.034 1.00 95.06 89 GLY A CA 1
ATOM 657 C C . GLY A 1 89 ? 5.665 3.985 3.719 1.00 95.06 89 GLY A C 1
ATOM 658 O O . GLY A 1 89 ? 6.246 2.897 3.692 1.00 95.06 89 GLY A O 1
ATOM 659 N N . TRP A 1 90 ? 5.329 4.660 2.627 1.00 95.50 90 TRP A N 1
ATOM 660 C CA . TRP A 1 90 ? 5.719 4.270 1.279 1.00 95.50 90 TRP A CA 1
ATOM 661 C C . TRP A 1 90 ? 5.819 5.476 0.350 1.00 95.50 90 TRP A C 1
ATOM 663 O O . TRP A 1 90 ? 5.241 6.542 0.585 1.00 95.50 90 TRP A O 1
ATOM 673 N N . GLU A 1 91 ? 6.546 5.286 -0.737 1.00 94.56 91 GLU A N 1
ATOM 674 C CA . GLU A 1 91 ? 6.830 6.293 -1.740 1.00 94.56 91 GLU A CA 1
ATOM 675 C C . GLU A 1 91 ? 6.881 5.640 -3.120 1.00 94.56 91 GLU A C 1
ATOM 677 O O . GLU A 1 91 ? 7.511 4.610 -3.311 1.00 94.56 91 GLU A O 1
ATOM 682 N N . ALA A 1 92 ? 6.181 6.229 -4.080 1.00 93.31 92 ALA A N 1
ATOM 683 C CA . ALA A 1 92 ? 6.271 5.903 -5.489 1.00 93.31 92 ALA A CA 1
ATOM 684 C C . ALA A 1 92 ? 7.085 6.998 -6.176 1.00 93.31 92 ALA A C 1
ATOM 686 O O . ALA A 1 92 ? 6.769 8.180 -6.03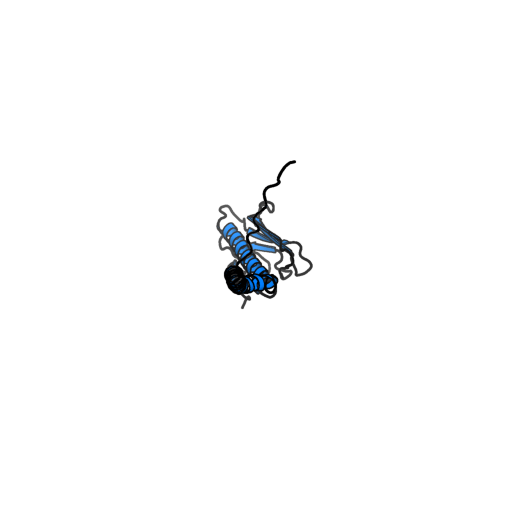3 1.00 93.31 92 ALA A O 1
ATOM 687 N N . GLN A 1 93 ? 8.090 6.614 -6.949 1.00 91.62 93 GLN A N 1
ATOM 688 C CA . GLN A 1 93 ? 9.019 7.502 -7.635 1.00 91.62 93 GLN A CA 1
ATOM 689 C C . GLN A 1 93 ? 9.282 7.019 -9.062 1.00 91.62 93 GLN A C 1
ATOM 691 O O . GLN A 1 93 ? 9.036 5.864 -9.413 1.00 91.62 93 GLN A O 1
ATOM 696 N N . ASN A 1 94 ? 9.773 7.912 -9.917 1.00 87.44 94 ASN A N 1
ATOM 697 C CA . ASN A 1 94 ? 10.259 7.496 -11.229 1.00 87.44 94 ASN A CA 1
ATOM 698 C C . ASN A 1 94 ? 11.534 6.647 -11.055 1.00 87.44 94 ASN A C 1
ATOM 700 O O . ASN A 1 94 ? 12.459 7.093 -10.372 1.00 87.44 94 ASN A O 1
ATOM 704 N N . ALA A 1 95 ? 11.594 5.464 -11.679 1.00 82.88 95 ALA A N 1
ATOM 705 C CA . ALA A 1 95 ? 12.736 4.554 -11.557 1.00 82.88 95 ALA A CA 1
ATOM 706 C C . ALA A 1 95 ? 14.061 5.168 -12.053 1.00 82.88 95 ALA A C 1
ATOM 708 O O . ALA A 1 95 ? 15.120 4.834 -11.534 1.00 82.88 95 ALA A O 1
ATOM 709 N N . ASN A 1 96 ? 14.011 6.115 -12.995 1.00 77.31 96 ASN A N 1
ATOM 710 C CA . ASN A 1 96 ? 15.211 6.699 -13.602 1.00 77.31 96 ASN A CA 1
ATOM 711 C C . ASN A 1 96 ? 15.797 7.885 -12.836 1.00 77.31 96 ASN A C 1
ATOM 713 O O . ASN A 1 96 ? 16.981 8.178 -12.969 1.00 77.31 96 ASN A O 1
ATOM 717 N N . ASP A 1 97 ? 14.961 8.617 -12.103 1.00 71.75 97 ASP A N 1
ATOM 718 C CA . ASP A 1 97 ? 15.349 9.898 -11.500 1.00 71.75 97 ASP A CA 1
ATOM 719 C C . ASP A 1 97 ? 15.402 9.802 -9.970 1.00 71.75 97 ASP A C 1
ATOM 721 O O . ASP A 1 97 ? 16.062 10.611 -9.329 1.00 71.75 97 ASP A O 1
ATOM 725 N N . GLY A 1 98 ? 14.699 8.837 -9.352 1.00 67.19 98 GLY A N 1
ATOM 726 C CA . GLY A 1 98 ? 14.675 8.587 -7.897 1.00 67.19 98 GLY A CA 1
ATOM 727 C C . GLY A 1 98 ? 14.251 9.772 -7.008 1.00 67.19 98 GLY A C 1
ATOM 728 O O . GLY A 1 98 ? 14.100 9.628 -5.803 1.00 67.19 98 GLY A O 1
ATOM 729 N N . SER A 1 99 ? 14.061 10.947 -7.604 1.00 65.81 99 SER A N 1
ATOM 730 C CA . SER A 1 99 ? 13.941 12.255 -6.963 1.00 65.81 99 SER A CA 1
ATOM 731 C C . SER A 1 99 ? 12.583 12.899 -7.265 1.00 65.81 99 SER A C 1
ATOM 733 O O . SER A 1 99 ? 12.130 13.809 -6.570 1.00 65.81 99 SER A O 1
ATOM 735 N N . ARG A 1 100 ? 11.881 12.405 -8.298 1.00 75.69 100 ARG A N 1
ATOM 736 C CA . ARG A 1 100 ? 10.516 12.824 -8.637 1.00 75.69 100 ARG A CA 1
ATOM 737 C C . ARG A 1 100 ? 9.511 11.862 -8.020 1.00 75.69 100 ARG A C 1
ATOM 739 O O . ARG A 1 100 ? 9.267 10.778 -8.552 1.00 75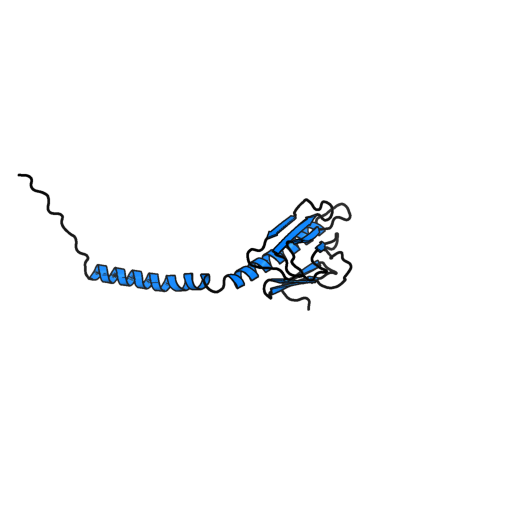.69 100 ARG A O 1
ATOM 746 N N . ASN A 1 101 ? 8.911 12.306 -6.922 1.00 84.31 101 ASN A N 1
ATOM 747 C CA . ASN A 1 101 ? 7.911 11.538 -6.192 1.00 84.31 101 ASN A CA 1
ATOM 748 C C . ASN A 1 101 ? 6.566 11.636 -6.910 1.00 84.31 101 ASN A C 1
ATOM 750 O O . ASN A 1 101 ? 6.022 12.722 -7.110 1.00 84.31 101 ASN A O 1
ATOM 754 N N . ILE A 1 102 ? 6.047 10.481 -7.305 1.00 89.94 102 ILE A N 1
ATOM 755 C CA . ILE A 1 102 ? 4.739 10.297 -7.930 1.00 89.94 102 ILE A CA 1
ATOM 756 C C . ILE A 1 102 ? 3.661 10.300 -6.841 1.00 89.94 102 ILE A C 1
ATOM 758 O O . ILE A 1 102 ? 2.614 10.927 -6.987 1.00 89.94 102 ILE A O 1
ATOM 762 N N . ALA A 1 103 ? 3.926 9.605 -5.734 1.00 92.19 103 ALA A N 1
ATOM 763 C CA . ALA A 1 103 ? 3.060 9.569 -4.566 1.00 92.19 103 ALA A CA 1
ATOM 764 C C . ALA A 1 103 ? 3.897 9.290 -3.317 1.00 92.19 103 ALA A C 1
ATOM 766 O O . ALA A 1 103 ? 4.831 8.503 -3.364 1.00 92.19 103 ALA A O 1
ATOM 767 N N . LYS A 1 104 ? 3.552 9.889 -2.181 1.00 94.12 104 LYS A N 1
ATOM 768 C CA . LYS A 1 104 ? 4.217 9.628 -0.901 1.00 94.12 104 LYS A CA 1
ATOM 769 C C . LYS A 1 104 ? 3.171 9.559 0.189 1.00 94.12 104 LYS A C 1
ATOM 771 O O . LYS A 1 104 ? 2.212 10.328 0.163 1.00 94.12 104 LYS A O 1
ATOM 776 N N . HIS A 1 105 ? 3.352 8.643 1.128 1.00 95.31 105 HIS A N 1
ATOM 777 C CA . HIS A 1 105 ? 2.467 8.525 2.272 1.00 95.31 105 HIS A CA 1
ATOM 778 C C . HIS A 1 105 ? 3.212 8.064 3.518 1.00 95.31 105 HIS A C 1
ATOM 780 O O . HIS A 1 105 ? 4.087 7.203 3.447 1.00 95.31 105 HIS A O 1
ATOM 786 N N . GLN A 1 106 ? 2.833 8.633 4.658 1.00 94.81 106 GLN A N 1
ATOM 787 C CA . GLN A 1 106 ? 3.353 8.282 5.972 1.00 94.81 106 GLN A CA 1
ATOM 788 C C . GLN A 1 106 ? 2.188 7.798 6.834 1.00 94.81 106 GLN A C 1
ATOM 790 O O . GLN A 1 106 ? 1.162 8.469 6.928 1.00 94.81 106 GLN A O 1
ATOM 795 N N . LEU A 1 107 ? 2.352 6.641 7.467 1.00 91.38 107 LEU A N 1
ATOM 796 C CA . LEU A 1 107 ? 1.379 6.087 8.399 1.00 91.38 107 LEU A CA 1
ATOM 797 C C . LEU A 1 107 ? 1.569 6.715 9.779 1.00 91.38 107 LEU A C 1
ATOM 799 O O . LEU A 1 107 ? 2.684 6.773 10.305 1.00 91.38 107 LEU A O 1
ATOM 803 N N . GLU A 1 108 ? 0.463 7.119 10.396 1.00 88.19 108 GLU A N 1
ATOM 804 C CA . GLU A 1 108 ? 0.428 7.568 11.786 1.00 88.19 108 GLU A CA 1
ATOM 805 C C . GLU A 1 108 ? -0.168 6.459 12.658 1.00 88.19 108 GLU A C 1
ATOM 807 O O . GLU A 1 108 ? -1.314 6.057 12.481 1.00 88.19 108 GLU A O 1
ATOM 812 N N . GLY A 1 109 ? 0.628 5.904 13.576 1.00 85.44 109 GLY A N 1
ATOM 813 C CA . GLY A 1 109 ? 0.167 4.877 14.524 1.00 85.44 109 GLY A CA 1
ATOM 814 C C . GLY A 1 109 ? -0.103 3.482 13.935 1.00 85.44 109 GLY A C 1
ATOM 815 O O . GLY A 1 109 ? -0.429 2.565 14.687 1.00 85.44 109 GLY A O 1
ATOM 816 N N . LEU A 1 110 ? 0.072 3.295 12.625 1.00 90.69 110 LEU A N 1
ATOM 817 C CA . LEU A 1 110 ? -0.026 2.013 11.920 1.00 90.69 110 LEU A CA 1
ATOM 818 C C . LEU A 1 110 ? 1.306 1.662 11.245 1.00 90.69 110 LEU A C 1
ATOM 820 O O . LEU A 1 110 ? 2.151 2.527 11.016 1.00 90.69 110 LEU A O 1
ATOM 824 N N . ARG A 1 111 ? 1.490 0.380 10.920 1.00 93.00 111 ARG A N 1
ATOM 825 C CA . ARG A 1 111 ? 2.636 -0.118 10.149 1.00 93.00 111 ARG A CA 1
ATOM 826 C C . ARG A 1 111 ? 2.152 -1.067 9.059 1.00 93.00 111 ARG A C 1
ATOM 828 O O . ARG A 1 111 ? 1.156 -1.766 9.248 1.00 93.00 111 ARG A O 1
ATOM 835 N N . VAL A 1 112 ? 2.859 -1.079 7.934 1.00 95.25 112 VAL A N 1
ATOM 836 C CA . VAL A 1 112 ? 2.675 -2.085 6.882 1.00 95.25 112 VAL A CA 1
ATOM 837 C C . VAL A 1 112 ? 3.671 -3.207 7.129 1.00 95.25 112 VAL A C 1
ATOM 839 O O . VAL A 1 112 ? 4.863 -2.949 7.278 1.00 95.25 112 VAL A O 1
ATOM 842 N N . GLN A 1 113 ? 3.183 -4.440 7.149 1.00 95.31 113 GLN A N 1
ATOM 843 C CA . GLN A 1 113 ? 4.001 -5.639 7.087 1.00 95.31 113 GLN A CA 1
ATOM 844 C C . GLN A 1 113 ? 4.378 -5.910 5.631 1.00 95.31 113 GLN A C 1
ATOM 846 O O . GLN A 1 113 ? 3.503 -6.066 4.778 1.00 95.31 113 GLN A O 1
ATOM 851 N N . VAL A 1 114 ? 5.677 -5.933 5.366 1.00 92.88 114 VAL A N 1
ATOM 852 C CA . VAL A 1 114 ? 6.293 -6.061 4.049 1.00 92.88 114 VAL A CA 1
ATOM 853 C C . VAL A 1 114 ? 7.359 -7.153 4.134 1.00 92.88 114 VAL A C 1
ATOM 855 O O . VAL A 1 114 ? 8.210 -7.089 5.027 1.00 92.88 114 VAL A O 1
ATOM 858 N N . PRO A 1 115 ? 7.355 -8.159 3.245 1.00 89.25 115 PRO A N 1
ATOM 859 C CA . PRO A 1 115 ? 8.441 -9.125 3.198 1.00 89.25 115 PRO A CA 1
ATOM 860 C C . PRO A 1 115 ? 9.744 -8.411 2.825 1.00 89.25 115 PRO A C 1
ATOM 862 O O . PRO A 1 115 ? 9.750 -7.494 2.007 1.00 89.25 115 PRO A O 1
ATOM 865 N N . SER A 1 116 ? 10.866 -8.820 3.416 1.00 83.94 116 SER A N 1
ATOM 866 C CA . SER A 1 116 ? 12.158 -8.146 3.220 1.00 83.94 116 SER A CA 1
ATOM 867 C C . SER A 1 116 ? 12.615 -8.102 1.757 1.00 83.94 116 SER A C 1
ATOM 869 O O . SER A 1 116 ? 13.330 -7.182 1.378 1.00 83.94 116 SER A O 1
ATOM 871 N N . SER A 1 117 ? 12.171 -9.051 0.929 1.00 82.38 117 SER A N 1
ATOM 872 C CA . SER A 1 117 ? 12.416 -9.090 -0.519 1.00 82.38 117 SER A CA 1
ATOM 873 C C . SER A 1 117 ? 11.569 -8.107 -1.338 1.00 82.38 117 SER A C 1
ATOM 875 O O . SER A 1 117 ? 11.809 -7.975 -2.530 1.00 82.38 117 SER A O 1
ATOM 877 N N . ALA A 1 118 ? 10.588 -7.437 -0.726 1.00 85.62 118 ALA A N 1
ATOM 878 C CA . ALA A 1 118 ? 9.620 -6.568 -1.400 1.00 85.62 118 ALA A CA 1
ATOM 879 C C . ALA A 1 118 ? 9.536 -5.167 -0.779 1.00 85.62 118 ALA A C 1
ATOM 881 O O . ALA A 1 118 ? 8.537 -4.466 -0.941 1.00 85.62 118 ALA A O 1
ATOM 882 N N . GLN A 1 119 ? 10.565 -4.760 -0.029 1.00 89.38 119 GLN A N 1
ATOM 883 C CA . GLN A 1 119 ? 10.678 -3.382 0.466 1.00 89.38 119 GLN A CA 1
ATOM 884 C C . GLN A 1 119 ? 10.837 -2.378 -0.676 1.00 89.38 119 GLN A C 1
ATOM 886 O O . GLN A 1 11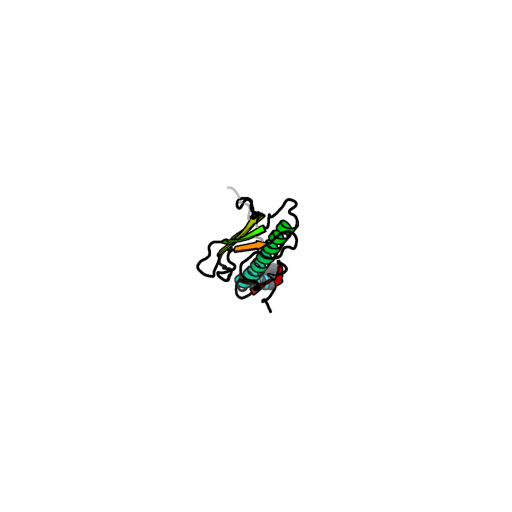9 ? 10.508 -1.204 -0.519 1.00 89.38 119 GLN A O 1
ATOM 891 N N . GLU A 1 120 ? 11.290 -2.862 -1.823 1.00 89.75 120 GLU A N 1
ATOM 892 C CA . GLU A 1 120 ? 11.425 -2.124 -3.057 1.00 89.75 120 GLU A CA 1
ATOM 893 C C . GLU A 1 120 ? 10.854 -2.981 -4.188 1.00 89.75 120 GLU A C 1
ATOM 895 O O . GLU A 1 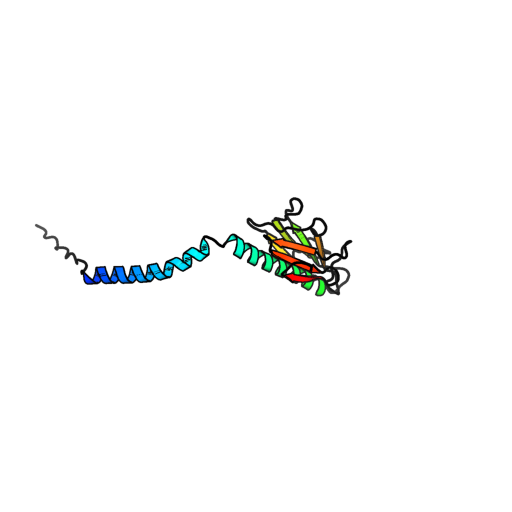120 ? 11.271 -4.123 -4.366 1.00 89.75 120 GLU A O 1
ATOM 900 N N . ILE A 1 121 ? 9.870 -2.456 -4.918 1.00 90.44 121 ILE A N 1
ATOM 901 C CA . ILE A 1 121 ? 9.310 -3.104 -6.108 1.00 90.44 121 ILE A CA 1
ATOM 902 C C . ILE A 1 121 ? 9.285 -2.100 -7.254 1.00 90.44 121 ILE A C 1
ATOM 904 O O . ILE A 1 121 ? 8.911 -0.944 -7.062 1.00 90.44 121 ILE A O 1
ATOM 908 N N . THR A 1 122 ? 9.645 -2.532 -8.456 1.00 91.12 122 THR A N 1
ATOM 909 C CA . THR A 1 122 ? 9.635 -1.667 -9.640 1.00 91.12 122 THR A CA 1
ATOM 910 C C . THR A 1 122 ? 8.624 -2.194 -10.639 1.00 91.12 122 THR A C 1
ATOM 912 O O . THR A 1 122 ? 8.653 -3.364 -10.988 1.00 91.12 122 THR A O 1
ATOM 915 N N . PHE A 1 123 ? 7.697 -1.342 -11.073 1.00 91.62 123 PHE A N 1
ATOM 916 C CA . PHE A 1 123 ? 6.778 -1.637 -12.166 1.00 91.62 123 PHE A CA 1
ATOM 917 C C . PHE A 1 123 ? 7.446 -1.301 -13.494 1.00 91.62 123 PHE A C 1
ATOM 919 O O . PHE A 1 123 ? 7.813 -0.146 -13.707 1.00 91.62 123 PHE A O 1
ATOM 926 N N . ASP A 1 124 ? 7.540 -2.270 -14.393 1.00 89.56 124 ASP A N 1
ATOM 927 C CA . ASP A 1 124 ? 8.207 -2.124 -15.680 1.00 89.56 124 ASP A CA 1
ATOM 928 C C . ASP A 1 124 ? 7.278 -1.604 -16.775 1.00 89.56 124 ASP A C 1
ATOM 930 O O . ASP A 1 124 ? 6.060 -1.784 -16.767 1.00 89.56 124 ASP A O 1
ATOM 934 N N . TYR A 1 125 ? 7.875 -0.946 -17.759 1.00 86.50 125 TYR A N 1
ATOM 935 C CA . TYR A 1 125 ? 7.233 -0.657 -19.033 1.00 86.50 125 TYR A CA 1
ATOM 936 C C . TYR A 1 125 ? 7.587 -1.777 -20.030 1.00 86.50 125 TYR A C 1
ATOM 938 O O . TYR A 1 125 ? 8.752 -2.176 -20.065 1.00 86.50 125 TYR A O 1
ATOM 946 N N . PRO A 1 126 ? 6.666 -2.249 -20.900 1.00 85.38 126 PRO A N 1
ATOM 947 C CA . PRO A 1 126 ? 5.344 -1.690 -21.222 1.00 85.38 126 PRO A CA 1
ATOM 948 C C . PRO A 1 126 ? 4.132 -2.377 -20.583 1.00 85.38 126 PRO A C 1
ATOM 950 O O . PRO A 1 126 ? 3.006 -1.927 -20.785 1.00 85.38 126 PRO A O 1
ATOM 953 N N . ASP A 1 127 ? 4.316 -3.486 -19.885 1.00 86.94 127 ASP A N 1
ATOM 954 C CA . ASP A 1 127 ? 3.240 -4.355 -19.395 1.00 86.94 127 ASP A CA 1
ATOM 955 C C . ASP A 1 127 ? 2.852 -4.085 -17.932 1.00 86.94 127 ASP A C 1
ATOM 957 O O . ASP A 1 127 ? 1.778 -4.498 -17.467 1.00 86.94 127 ASP A O 1
ATOM 961 N N . GLY A 1 128 ? 3.674 -3.321 -17.213 1.00 87.69 128 GLY A N 1
ATOM 962 C CA . GLY A 1 128 ? 3.450 -3.012 -15.814 1.00 87.69 128 GLY A CA 1
ATOM 963 C C . GLY A 1 128 ? 3.671 -4.222 -14.924 1.00 87.69 128 GLY A C 1
ATOM 964 O O . GLY A 1 128 ? 3.067 -4.229 -13.853 1.00 87.69 128 GLY A O 1
ATOM 965 N N . SER A 1 129 ? 4.433 -5.234 -15.365 1.00 90.75 129 SER A N 1
ATOM 966 C CA . SER A 1 129 ? 4.918 -6.321 -14.508 1.00 90.75 129 SER A CA 1
ATOM 967 C C . SER A 1 129 ? 5.897 -5.782 -13.470 1.00 90.75 129 SER A C 1
ATOM 969 O O . SER A 1 129 ? 6.322 -4.632 -13.549 1.00 90.75 129 SER A O 1
ATOM 971 N N . LEU A 1 130 ? 6.244 -6.589 -12.474 1.00 89.88 130 LEU A N 1
ATOM 972 C CA . LEU A 1 130 ? 7.296 -6.225 -11.536 1.00 89.88 130 LEU A CA 1
ATOM 973 C C . LEU A 1 130 ? 8.663 -6.703 -12.038 1.00 89.88 130 LEU A C 1
ATOM 975 O O . LEU A 1 130 ? 8.795 -7.877 -12.382 1.00 89.88 130 LEU A O 1
ATOM 979 N N . SER A 1 131 ? 9.672 -5.829 -12.023 1.00 83.44 131 SER A N 1
ATOM 980 C CA . SER A 1 131 ? 11.081 -6.230 -12.109 1.00 83.44 131 SER A CA 1
ATOM 981 C C . SER A 1 131 ? 11.583 -6.657 -10.732 1.00 83.44 131 SER A C 1
ATOM 983 O O . SER A 1 131 ? 11.405 -5.952 -9.736 1.00 83.44 131 SER A O 1
ATOM 985 N N . GLY A 1 132 ? 12.235 -7.818 -10.670 1.00 68.50 132 GLY A N 1
ATOM 986 C CA . GLY A 1 132 ? 12.824 -8.355 -9.444 1.00 68.50 132 GLY A CA 1
ATOM 987 C C . GLY A 1 132 ? 13.359 -9.777 -9.620 1.00 68.50 132 GLY A C 1
ATOM 988 O O . GLY A 1 132 ? 13.035 -10.460 -10.586 1.00 68.50 132 GLY A O 1
ATOM 989 N N . GLU A 1 133 ? 14.192 -10.227 -8.676 1.00 54.56 133 GLU A N 1
ATOM 990 C CA . GLU A 1 133 ? 14.825 -11.561 -8.693 1.00 54.56 133 GLU A CA 1
ATOM 991 C C . GLU A 1 133 ? 13.886 -12.706 -8.262 1.00 54.56 133 GLU A C 1
ATOM 993 O O . GLU A 1 133 ? 14.270 -13.874 -8.299 1.00 54.56 133 GLU A O 1
ATOM 998 N N . SER A 1 134 ? 12.658 -12.395 -7.847 1.00 60.09 134 SER A N 1
ATOM 999 C CA . SER A 1 134 ? 11.662 -13.371 -7.405 1.00 60.09 134 SER A CA 1
ATOM 1000 C C . SER A 1 134 ? 10.422 -13.251 -8.288 1.00 60.09 134 SER A C 1
ATOM 1002 O O . SER A 1 134 ? 9.786 -12.202 -8.346 1.00 60.09 134 SER A O 1
ATOM 1004 N N . GLU A 1 135 ? 10.068 -14.343 -8.973 1.00 62.66 135 GLU A N 1
ATOM 1005 C CA . GLU A 1 135 ? 8.801 -14.475 -9.707 1.00 62.66 135 GLU A CA 1
ATOM 1006 C C . GLU A 1 135 ? 7.589 -14.590 -8.760 1.00 62.66 135 GLU A C 1
ATOM 1008 O O . GLU A 1 135 ? 6.462 -14.788 -9.217 1.00 62.66 135 GLU A O 1
ATOM 1013 N N . ASP A 1 136 ? 7.774 -14.456 -7.446 1.00 78.31 136 ASP A N 1
ATOM 1014 C CA . ASP A 1 136 ? 6.714 -14.676 -6.470 1.00 78.31 136 ASP A CA 1
ATOM 1015 C C . ASP A 1 136 ? 5.808 -13.449 -6.321 1.00 78.31 136 ASP A C 1
ATOM 1017 O O . ASP A 1 136 ? 6.222 -12.295 -6.435 1.00 78.31 136 ASP A O 1
ATOM 1021 N N . ASN A 1 137 ? 4.529 -13.699 -6.047 1.00 89.12 137 ASN A N 1
ATOM 1022 C CA . ASN A 1 137 ? 3.581 -12.636 -5.731 1.00 89.12 137 ASN A CA 1
ATOM 1023 C C . ASN A 1 137 ? 3.929 -12.016 -4.372 1.00 89.12 137 ASN A C 1
ATOM 1025 O O . ASN A 1 137 ? 4.229 -12.731 -3.414 1.00 89.12 137 ASN A O 1
ATOM 1029 N N . TYR A 1 138 ? 3.819 -10.696 -4.264 1.00 90.94 138 TYR A N 1
ATOM 1030 C CA . TYR A 1 138 ? 4.100 -9.985 -3.024 1.00 90.94 138 TYR A CA 1
ATOM 1031 C C . TYR A 1 138 ? 2.821 -9.706 -2.249 1.00 90.94 138 TYR A C 1
ATOM 1033 O O . TYR A 1 138 ? 1.879 -9.103 -2.769 1.00 90.94 138 TYR A O 1
ATOM 1041 N N . GLU A 1 139 ? 2.810 -10.115 -0.985 1.00 93.31 139 GLU A N 1
ATOM 1042 C CA . GLU A 1 139 ? 1.731 -9.827 -0.051 1.00 93.31 139 GLU A CA 1
ATOM 1043 C C . GLU A 1 139 ? 2.183 -8.787 0.975 1.00 93.31 139 GLU A C 1
ATOM 1045 O O . GLU A 1 139 ? 3.191 -8.959 1.660 1.00 93.31 139 GLU A O 1
ATOM 1050 N N . PHE A 1 140 ? 1.411 -7.712 1.092 1.00 93.81 140 PHE A N 1
ATOM 1051 C CA . PHE A 1 140 ? 1.590 -6.658 2.086 1.00 93.81 140 PHE A CA 1
ATOM 1052 C C . PHE A 1 140 ? 0.387 -6.648 3.018 1.00 93.81 140 PHE A C 1
ATOM 1054 O O . PHE A 1 140 ? -0.732 -6.850 2.557 1.00 93.81 140 PHE A O 1
ATOM 1061 N N . SER A 1 141 ? 0.564 -6.361 4.305 1.00 94.56 141 SER A N 1
ATOM 1062 C CA . SER A 1 141 ? -0.560 -6.354 5.253 1.00 94.56 141 SER A CA 1
ATOM 1063 C C . SER A 1 141 ? -0.561 -5.119 6.144 1.00 94.56 141 SER A C 1
ATOM 1065 O O . SER A 1 141 ? 0.462 -4.746 6.708 1.00 94.56 141 SER A O 1
ATOM 1067 N N . ILE A 1 142 ? -1.725 -4.487 6.300 1.00 93.94 142 ILE A N 1
ATOM 1068 C CA . ILE A 1 142 ? -1.948 -3.425 7.292 1.00 93.94 142 ILE A CA 1
ATOM 1069 C C . ILE A 1 142 ? -2.960 -3.952 8.299 1.00 93.94 142 ILE A C 1
ATOM 1071 O O . ILE A 1 142 ? -4.135 -4.085 7.962 1.00 93.94 142 ILE A O 1
ATOM 1075 N N . LYS A 1 143 ? -2.517 -4.248 9.529 1.00 91.56 143 LYS A N 1
ATOM 1076 C CA . LYS A 1 143 ? -3.378 -4.769 10.610 1.00 91.56 143 LYS A CA 1
ATOM 1077 C C . LYS A 1 143 ? -4.246 -5.954 10.138 1.00 91.56 143 LYS A C 1
ATOM 1079 O O . LYS A 1 143 ? -5.472 -5.888 10.177 1.00 91.56 143 LYS A O 1
ATOM 1084 N N . ASP A 1 144 ? -3.592 -6.991 9.613 1.00 90.56 144 ASP A N 1
ATOM 1085 C CA . ASP A 1 144 ? -4.216 -8.218 9.083 1.00 90.56 144 ASP A CA 1
ATOM 1086 C C . ASP A 1 144 ? -5.093 -8.025 7.834 1.00 90.56 144 ASP A C 1
ATOM 1088 O O . ASP A 1 144 ? -5.903 -8.885 7.485 1.00 90.56 144 ASP A O 1
ATOM 1092 N N . ARG A 1 145 ? -4.945 -6.896 7.131 1.00 92.75 145 ARG A N 1
ATOM 1093 C CA . ARG A 1 145 ? -5.641 -6.628 5.869 1.00 92.75 145 ARG A CA 1
ATOM 1094 C C . ARG A 1 145 ? -4.668 -6.775 4.699 1.00 92.75 145 ARG A C 1
ATOM 1096 O O . ARG A 1 145 ? -3.977 -5.802 4.380 1.00 92.75 145 ARG A O 1
ATOM 1103 N N . PRO A 1 146 ? -4.622 -7.952 4.051 1.00 94.81 146 PRO A N 1
ATOM 1104 C CA . PRO A 1 146 ? -3.655 -8.217 3.001 1.00 94.81 146 PRO A CA 1
ATOM 1105 C C . PRO A 1 146 ? -3.989 -7.492 1.691 1.00 94.81 146 PRO A C 1
ATOM 1107 O O . PRO A 1 146 ? -5.156 -7.265 1.334 1.00 94.81 146 PRO A O 1
ATOM 1110 N N . VAL A 1 147 ? -2.930 -7.151 0.970 1.00 95.44 147 VAL A N 1
ATOM 1111 C CA . VAL A 1 147 ? -2.900 -6.607 -0.383 1.00 95.44 147 VAL A CA 1
ATOM 1112 C C . VAL A 1 147 ? -1.910 -7.447 -1.169 1.00 95.44 147 VAL A C 1
ATOM 1114 O O . VAL A 1 147 ? -0.739 -7.514 -0.809 1.00 95.44 147 VAL A O 1
ATOM 1117 N N . CYS A 1 148 ? -2.383 -8.053 -2.249 1.00 94.56 148 CYS A N 1
ATOM 1118 C CA . CYS A 1 148 ? -1.556 -8.859 -3.127 1.00 94.56 148 CYS A CA 1
ATOM 1119 C C . CYS A 1 148 ? -1.165 -8.073 -4.379 1.00 94.56 148 CYS A C 1
ATOM 1121 O O . CYS A 1 148 ? -2.019 -7.432 -5.009 1.00 94.56 148 CYS A O 1
ATOM 1123 N N . VAL A 1 149 ? 0.104 -8.176 -4.767 1.00 94.00 149 VAL A N 1
ATOM 1124 C CA . VAL A 1 149 ? 0.622 -7.710 -6.052 1.00 94.00 149 VAL A CA 1
ATOM 1125 C C . VAL A 1 149 ? 1.245 -8.886 -6.794 1.00 94.00 149 VAL A C 1
ATOM 1127 O O . VAL A 1 149 ? 2.207 -9.489 -6.327 1.00 94.00 149 VAL A O 1
ATOM 1130 N N . TYR A 1 150 ? 0.685 -9.214 -7.957 1.00 91.88 150 TYR A N 1
ATOM 1131 C CA . TYR A 1 150 ? 1.168 -10.317 -8.784 1.00 91.88 150 TYR A CA 1
ATOM 1132 C C . TYR A 1 150 ? 2.386 -9.875 -9.597 1.00 91.88 150 TYR A C 1
ATOM 1134 O O . TYR A 1 150 ? 2.274 -8.932 -10.377 1.00 91.88 150 TYR A O 1
ATOM 1142 N N . SER A 1 151 ? 3.516 -10.565 -9.459 1.00 89.50 151 SER A N 1
ATOM 1143 C CA . SER A 1 151 ? 4.800 -10.237 -10.108 1.00 89.50 151 SER A CA 1
ATOM 1144 C C . SER A 1 151 ? 4.694 -10.174 -11.637 1.00 89.50 151 SER A C 1
ATOM 1146 O O . SER A 1 151 ? 4.947 -9.138 -12.245 1.00 89.50 151 SER A O 1
ATOM 1148 N N . SER A 1 152 ? 4.200 -11.249 -12.253 1.00 88.50 152 SER A N 1
ATOM 1149 C CA . SER A 1 152 ? 4.120 -11.434 -13.711 1.00 88.50 152 SER A CA 1
ATOM 1150 C C . SER A 1 152 ? 3.230 -10.430 -14.448 1.00 88.50 152 SER A C 1
ATOM 1152 O O . SER A 1 152 ? 3.331 -10.294 -15.661 1.00 88.50 152 SER A O 1
ATOM 1154 N N . THR A 1 153 ? 2.325 -9.745 -13.747 1.00 89.44 153 THR A N 1
ATOM 1155 C CA . THR A 1 153 ? 1.347 -8.832 -14.371 1.00 89.44 153 THR A CA 1
ATOM 1156 C C . THR A 1 153 ? 1.286 -7.453 -13.717 1.00 89.44 153 THR A C 1
ATOM 1158 O O . THR A 1 153 ? 0.586 -6.574 -14.218 1.00 89.44 153 THR A O 1
ATOM 1161 N N . GLY A 1 154 ? 1.921 -7.277 -12.555 1.00 90.19 154 GLY A N 1
ATOM 1162 C CA . GLY A 1 154 ? 1.737 -6.141 -11.646 1.00 90.19 154 GLY A CA 1
ATOM 1163 C C . GLY A 1 154 ? 0.291 -5.922 -11.206 1.00 90.19 154 GLY A C 1
ATOM 1164 O O . GLY A 1 154 ? -0.104 -4.813 -10.839 1.00 90.19 154 GLY A O 1
ATOM 1165 N N . LEU A 1 155 ? -0.560 -6.946 -11.290 1.00 91.62 155 LEU A N 1
ATOM 1166 C CA . LEU A 1 155 ? -1.963 -6.819 -10.928 1.00 91.62 155 LEU A CA 1
ATOM 1167 C C . LEU A 1 155 ? -2.096 -6.658 -9.406 1.00 91.62 155 LEU A C 1
ATOM 1169 O O . LEU A 1 155 ? -1.506 -7.411 -8.643 1.00 91.62 155 LEU A O 1
ATOM 1173 N N . ILE A 1 156 ? -2.887 -5.678 -8.963 1.00 95.00 156 ILE A N 1
ATOM 1174 C CA . ILE A 1 156 ? -3.035 -5.325 -7.542 1.00 95.00 156 ILE A CA 1
ATOM 1175 C C . ILE A 1 156 ? -4.445 -5.690 -7.067 1.00 95.00 156 ILE A C 1
ATOM 1177 O O . ILE A 1 156 ? -5.439 -5.164 -7.595 1.00 95.00 156 ILE A O 1
ATOM 1181 N N . ARG A 1 157 ? -4.549 -6.551 -6.046 1.00 94.56 157 ARG A N 1
ATOM 1182 C CA . ARG A 1 157 ? -5.823 -6.992 -5.449 1.00 94.56 157 ARG A CA 1
ATOM 1183 C C . ARG A 1 157 ? -5.873 -6.747 -3.949 1.00 94.56 157 ARG A C 1
ATOM 1185 O O . ARG A 1 157 ? -4.871 -6.763 -3.247 1.00 94.56 157 ARG A O 1
ATOM 1192 N N . ARG A 1 158 ? -7.101 -6.565 -3.465 1.00 94.38 158 ARG A N 1
ATOM 1193 C CA . ARG A 1 158 ? -7.427 -6.717 -2.046 1.00 94.38 158 ARG A CA 1
ATOM 1194 C C . ARG A 1 158 ? -7.444 -8.208 -1.721 1.00 94.38 158 ARG A C 1
ATOM 1196 O O . ARG A 1 158 ? -8.066 -8.958 -2.472 1.00 94.38 158 ARG A O 1
ATOM 1203 N N . GLY A 1 159 ? -6.856 -8.596 -0.597 1.00 92.62 159 GLY A N 1
ATOM 1204 C CA . GLY A 1 159 ? -6.796 -9.990 -0.169 1.00 92.62 159 GLY A CA 1
ATOM 1205 C C . GLY A 1 159 ? -5.401 -10.607 -0.314 1.00 92.62 159 GLY A C 1
ATOM 1206 O O . GLY A 1 159 ? -4.498 -9.948 -0.833 1.00 92.62 159 GLY A O 1
ATOM 1207 N N . PRO A 1 160 ? -5.242 -11.851 0.164 1.00 91.75 160 PRO A N 1
ATOM 1208 C CA . PRO A 1 160 ? -3.985 -12.586 0.095 1.00 91.75 160 PRO A CA 1
ATOM 1209 C C . PRO A 1 160 ? -3.657 -13.047 -1.330 1.00 91.75 160 PRO A C 1
ATOM 1211 O O . PRO A 1 160 ? -4.537 -13.095 -2.197 1.00 91.75 160 PRO A O 1
ATOM 1214 N N . CYS A 1 161 ? -2.397 -13.417 -1.556 1.00 87.50 161 CYS A N 1
ATOM 1215 C CA . CYS A 1 161 ? -1.908 -13.962 -2.824 1.00 87.50 161 CYS A CA 1
ATOM 1216 C C . CYS A 1 161 ? -2.214 -15.462 -2.975 1.00 87.50 161 CYS A C 1
ATOM 1218 O O . CYS A 1 161 ? -1.300 -16.278 -3.071 1.00 87.50 161 CYS A O 1
ATOM 1220 N N . ASN A 1 162 ? -3.500 -15.823 -2.998 1.00 83.56 162 ASN A N 1
ATOM 1221 C CA . ASN A 1 162 ? -3.971 -17.199 -3.212 1.00 83.56 162 ASN A CA 1
ATOM 1222 C C . ASN A 1 162 ? -4.554 -17.412 -4.615 1.00 83.56 162 ASN A C 1
ATOM 1224 O O . ASN A 1 162 ? -5.015 -16.420 -5.236 1.00 83.56 162 ASN A O 1
#

Solvent-accessible surface area (backbone atoms only — not comparable to full-atom values): 9070 Å² total; per-residue (Å²): 138,84,84,78,81,82,81,81,79,79,75,84,50,74,66,58,56,52,51,50,52,52,52,51,51,56,52,53,67,64,52,52,67,65,52,63,64,64,78,77,44,53,76,58,56,47,35,52,53,50,46,52,48,50,55,49,49,52,50,49,29,30,51,52,3,49,68,54,83,84,76,94,42,22,13,29,37,36,55,33,77,56,63,80,42,37,17,35,30,37,36,21,23,38,54,79,68,74,73,52,72,77,41,75,50,74,52,81,98,51,49,38,40,34,51,80,87,56,41,57,42,30,18,29,58,80,73,17,22,46,58,70,99,58,85,57,63,47,56,33,27,30,88,88,44,37,33,15,36,35,23,87,52,44,48,76,44,85,36,69,81,121

=== Feature glossary ===
The record interleaves many kinds of information about one protein. Here is each kind framed as the question it answers.

Q: Are the domains correctly placed relative to each other?
A: Predicted aligned error is AlphaFold's pairwise confidence. Unlike pLDDT (per-residue), PAE is per-residue-pair and captures whether two parts of the structure are correctly placed relative to each other. Units are ångströms of expected positional error.

Q: Which residues are in helices, strands, or loops?
A: Eight-state secondary structure (DSSP): H is the canonical α-helix, G the tighter 3₁₀-helix, I the wider π-helix; E/B are β-structure, T and S are turns and bends, and '-' is everything else. DSSP derives these from the pattern of main-chain N–H···O=C hydrogen bonds, not from the sequence.

Q: What if only a Cα trace is available?
A: P-SEA three-state annotation labels each residue as helix, strand, or coil based purely on the geometry of the Cα trace. It serves as a fallback when the full backbone (and thus DSSP) is unavailable.

Q: What are the backbone torsion angles?
A: φ (phi) and ψ (psi) are the two rotatable backbone dihedrals per residue: φ is the C(i-1)–N–Cα–C torsion, ψ is the N–Cα–C–N(i+1) torsion, both in degrees on (−180°, 180°]. α-helical residues cluster near (−60°, −45°); β-strand residues near (−120°, +130°). A Ramachandran plot is simply a scatter of (φ, ψ) for every residue.

Q: What known structures does this most resemble?
A: Structural nearest neighbors (via Foldseek easy-search vs the PDB). Reported per hit: target PDB id, E-value, and alignment TM-score. A TM-score above ~0.5 is the conventional threshold for 'same fold'.

Q: What family and function is it annotated with?
A: Database cross-references. InterPro integrates a dozen domain/family signature databases into unified entries with residue-range hits. GO terms attach function/process/location labels with evidence codes. CATH codes position the fold in a four-level structural taxonomy. Organism is the NCBI-taxonomy species name.

Q: Which residues are buried vs exposed?
A: Solvent accessibility: the surface area of each residue that a 1.4 Å water probe can touch, in Å². When only backbone atoms are present the absolute values are lower than full-atom SASA (side chains contribute most of the area) and are flagged as backbone-only.

Q: What do the diagnostic plots show?
A: Three diagnostic plots accompany the record. The Cα contact map visualizes the tertiary structure as a 2D adjacency matrix (8 Å cutoff, sequence-local contacts suppressed). The Ramachandran plot shows the distribution of backbone (φ, ψ) torsions, with points in the α and β basins reflecting secondary structure content. The PAE plot shows AlphaFold's inter-residue confidence as a color matrix.

Q: What is the amino-acid chain?
A: The amino-acid sequence is the protein's primary structure: the linear order of residues from the N-terminus to the C-terminus, written in one-letter code. Everything else here — the 3D coordinates, the secondary structure, the domain annotations — is ultimately a consequence of this string.

Q: What do the rendered images show?
A: The six renders are orthographic vie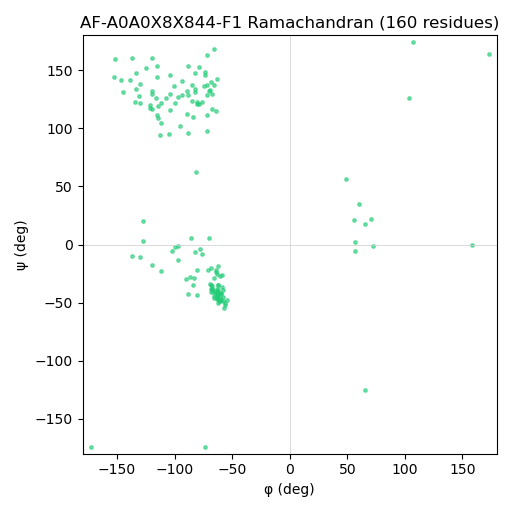ws along the three Cartesian axes in both directions. Representation (cartoon, sticks, or surface) and color scheme (sequence-rainbow or by-chain) vary across proteins so the training set covers all the common visualization conventions.

Q: Where is each backbone atom in 3D?
A: The mmCIF table is the protein's shape written out atom by atom. For each backbone N, Cα, C, and carbonyl O, it records an (x, y, z) coordinate triple in Å plus the residue type, chain letter, and residue number.

Q: How mobile is each atom in the crystal?
A: For experimental (PDB) structures, the B-factor (temperature factor) quantifies the positional spread of each atom in the crystal — a combination of thermal vibration and static disorder — in units of Å². High B-factors mark flexible loops or poorly resolved regions; low B-factors mark the rigid, well-ordered core.

Q: How big and how compact is the whole molecule?
A: Three whole-structure scalars: the radius of gyration (RMS distance of Cα from centroid, in Å), the count of Cα–Cα contacts (pairs closer than 8 Å and separated by more than four residues in sequence — i.e. tertiary, not local, contacts), and the bounding-box dimensions. Together they distinguish compact globular folds from extended fibres or disordered chains.

Q: What does the local fold look like, residue by residue?
A: A 3Di character summarizes, for each residue, the relative orientation of the Cα frame of its nearest spatial neighbor. Because it encodes fold topology rather than chemistry, 3Di alignments detect remote structural similarity that sequence alignment misses.

Q: How confident is the AlphaFold model at each residue?
A: For AlphaFold models, the B-factor field carries pLDDT — the model's own estimate of local accuracy on a 0–100 scale. Regions with pLDDT<50 should be treated as essentially unmodeled; they often correspond to intrinsically disordered segments.